Protein AF-A0A937IAX3-F1 (afdb_monomer_lite)

Structure (mmCIF, N/CA/C/O backbone):
data_AF-A0A937IAX3-F1
#
_entry.id   AF-A0A937IAX3-F1
#
loop_
_atom_site.group_PDB
_atom_site.id
_atom_site.type_symbol
_atom_site.label_atom_id
_atom_site.label_alt_id
_atom_site.label_comp_id
_atom_site.label_asym_id
_atom_site.label_entity_id
_atom_site.label_seq_id
_atom_site.pdbx_PDB_ins_code
_atom_site.Cartn_x
_atom_site.Cartn_y
_atom_site.Cartn_z
_atom_site.occupancy
_atom_site.B_iso_or_equiv
_atom_site.auth_seq_id
_atom_site.auth_comp_id
_atom_site.auth_asym_id
_atom_site.auth_atom_id
_atom_site.pdbx_PDB_model_num
ATOM 1 N N . MET A 1 1 ? 29.987 9.962 -31.836 1.00 43.16 1 MET A N 1
ATOM 2 C CA . MET A 1 1 ? 30.108 9.197 -30.572 1.00 43.16 1 MET A CA 1
ATOM 3 C C . MET A 1 1 ? 29.173 9.798 -29.528 1.00 43.16 1 MET A C 1
ATOM 5 O O . MET A 1 1 ? 29.529 10.819 -28.974 1.00 43.16 1 MET A O 1
ATOM 9 N N . ASN A 1 2 ? 27.974 9.246 -29.301 1.00 55.16 2 ASN A N 1
ATOM 10 C CA . ASN A 1 2 ? 27.044 9.709 -28.250 1.00 55.16 2 ASN A CA 1
ATOM 11 C C . ASN A 1 2 ? 26.055 8.574 -27.914 1.00 55.16 2 ASN A C 1
ATOM 13 O O . ASN A 1 2 ? 24.933 8.596 -28.410 1.00 55.16 2 ASN A O 1
ATOM 17 N N . SER A 1 3 ? 26.456 7.535 -27.163 1.00 60.59 3 SER A N 1
ATOM 18 C CA . SER A 1 3 ? 25.615 6.313 -27.118 1.00 60.59 3 SER A CA 1
ATOM 19 C C . SER A 1 3 ? 25.421 5.537 -25.803 1.00 60.59 3 SER A C 1
ATOM 21 O O . SER A 1 3 ? 24.508 4.725 -25.807 1.00 60.59 3 SER A O 1
ATOM 23 N N . PRO A 1 4 ? 26.104 5.772 -24.662 1.00 57.94 4 PRO A N 1
ATOM 24 C CA . PRO A 1 4 ? 25.699 5.080 -23.419 1.00 57.94 4 PRO A CA 1
ATOM 25 C C . PRO A 1 4 ? 25.069 5.989 -22.347 1.00 57.94 4 PRO A C 1
ATOM 27 O O . PRO A 1 4 ? 24.068 5.628 -21.730 1.00 57.94 4 PRO A O 1
ATOM 30 N N . LYS A 1 5 ? 25.599 7.205 -22.146 1.00 56.88 5 LYS A N 1
ATOM 31 C CA . LYS A 1 5 ? 25.261 8.032 -20.970 1.00 56.88 5 LYS A CA 1
ATOM 32 C C . LYS A 1 5 ? 23.850 8.634 -21.022 1.00 56.88 5 LYS A C 1
ATOM 34 O O . LYS A 1 5 ? 23.175 8.695 -20.004 1.00 56.88 5 LYS A O 1
ATOM 39 N N . LYS A 1 6 ? 23.383 9.024 -22.216 1.00 58.62 6 LYS A N 1
ATOM 40 C CA . LYS A 1 6 ? 22.048 9.619 -22.419 1.00 58.62 6 LYS A CA 1
ATOM 41 C C . LYS A 1 6 ? 20.917 8.600 -22.213 1.00 58.62 6 LYS A C 1
ATOM 43 O O . LYS A 1 6 ? 19.874 8.961 -21.684 1.00 58.62 6 LYS A O 1
ATOM 48 N N . SER A 1 7 ? 21.130 7.335 -22.589 1.00 60.03 7 SER A N 1
ATOM 49 C CA . SER A 1 7 ? 20.136 6.269 -22.393 1.00 60.03 7 SER A CA 1
ATOM 50 C C . SER A 1 7 ? 19.990 5.898 -20.916 1.00 60.03 7 SER A C 1
ATOM 52 O O . SER A 1 7 ? 18.870 5.745 -20.440 1.00 60.03 7 SER A O 1
ATOM 54 N N . GLN A 1 8 ? 21.101 5.825 -20.174 1.00 62.34 8 GLN A N 1
ATOM 55 C CA . GLN A 1 8 ? 21.088 5.537 -18.733 1.00 62.34 8 GLN A CA 1
ATOM 56 C C . GLN A 1 8 ? 20.349 6.627 -17.943 1.00 62.34 8 GLN A C 1
ATOM 58 O O . GLN A 1 8 ? 19.430 6.315 -17.196 1.00 62.34 8 GLN A O 1
ATOM 63 N N . THR A 1 9 ? 20.618 7.908 -18.221 1.00 69.19 9 THR A N 1
ATOM 64 C CA . THR A 1 9 ? 19.939 9.021 -17.531 1.00 69.19 9 THR A CA 1
ATOM 65 C C . THR A 1 9 ? 18.424 9.065 -17.759 1.00 69.19 9 THR A C 1
ATOM 67 O O . THR A 1 9 ? 17.680 9.511 -16.883 1.00 69.19 9 THR A O 1
ATOM 70 N N . LEU A 1 10 ? 17.941 8.613 -18.924 1.00 67.88 10 LEU A N 1
ATOM 71 C CA . LEU A 1 10 ? 16.500 8.528 -19.184 1.00 67.88 10 LEU A CA 1
ATOM 72 C C . LEU A 1 10 ? 15.868 7.370 -18.408 1.00 67.88 10 LEU A C 1
ATOM 74 O O . LEU A 1 10 ? 14.829 7.569 -17.784 1.00 67.88 10 LEU A O 1
ATOM 78 N N . LEU A 1 11 ? 16.519 6.203 -18.369 1.00 67.06 11 LEU A N 1
ATOM 79 C CA . LEU A 1 11 ? 16.060 5.061 -17.571 1.00 67.06 11 LEU A CA 1
ATOM 80 C C . LEU A 1 11 ? 15.984 5.410 -16.081 1.00 67.06 11 LEU A C 1
ATOM 82 O O . LEU A 1 11 ? 14.961 5.143 -15.455 1.00 67.06 11 LEU A O 1
ATOM 86 N N . ASP A 1 12 ? 16.996 6.087 -15.537 1.00 74.25 12 ASP A N 1
ATOM 87 C CA . ASP A 1 12 ? 17.006 6.523 -14.134 1.00 74.25 12 ASP A CA 1
ATOM 88 C C . ASP A 1 12 ? 15.842 7.475 -13.824 1.00 74.25 12 ASP A C 1
ATOM 90 O O . ASP A 1 12 ? 15.183 7.374 -12.785 1.00 74.25 12 ASP A O 1
ATOM 94 N N . THR A 1 13 ? 15.539 8.379 -14.758 1.00 74.75 13 THR A N 1
ATOM 95 C CA . THR A 1 13 ? 14.421 9.321 -14.628 1.00 74.75 13 THR A CA 1
ATOM 96 C C . THR A 1 13 ? 13.075 8.591 -14.667 1.00 74.75 13 THR A C 1
ATOM 98 O O . THR A 1 13 ? 12.194 8.889 -13.858 1.00 74.75 13 THR A O 1
ATOM 101 N N . HIS A 1 14 ? 12.919 7.598 -15.546 1.00 66.62 14 HIS A N 1
ATOM 102 C CA . HIS A 1 14 ? 11.702 6.790 -15.651 1.00 66.62 14 HIS A CA 1
ATOM 103 C C . HIS A 1 14 ? 11.488 5.883 -14.435 1.00 66.62 14 HIS A C 1
ATOM 105 O O . HIS A 1 14 ? 10.381 5.827 -13.901 1.00 66.62 14 HIS A O 1
ATOM 111 N N . LEU A 1 15 ? 12.540 5.227 -13.942 1.00 75.44 15 LEU A N 1
ATOM 112 C CA . LEU A 1 15 ? 12.486 4.430 -12.714 1.00 75.44 15 LEU A CA 1
ATOM 113 C C . LEU A 1 15 ? 12.128 5.297 -11.508 1.00 75.44 15 LEU A C 1
ATOM 115 O O . LEU A 1 15 ? 11.317 4.895 -10.675 1.00 75.44 15 LEU A O 1
ATOM 119 N N . ARG A 1 16 ? 12.659 6.523 -11.442 1.00 77.75 16 ARG A N 1
ATOM 120 C CA . ARG A 1 16 ? 12.298 7.485 -10.399 1.00 77.75 16 ARG A CA 1
ATOM 121 C C . ARG A 1 16 ? 10.834 7.914 -10.496 1.00 77.75 16 ARG A C 1
ATOM 123 O O . ARG A 1 16 ? 10.170 7.988 -9.469 1.00 77.75 16 ARG A O 1
ATOM 130 N N . GLN A 1 17 ? 10.307 8.145 -11.698 1.00 77.00 17 GLN A N 1
ATOM 131 C CA . GLN A 1 17 ? 8.878 8.417 -11.901 1.00 77.00 17 GLN A CA 1
ATOM 132 C C . GLN A 1 17 ? 8.001 7.233 -11.471 1.00 77.00 17 GLN A C 1
ATOM 134 O O . GLN A 1 17 ? 6.978 7.449 -10.821 1.00 77.00 17 GLN A O 1
ATOM 139 N N . ILE A 1 18 ? 8.415 5.992 -11.767 1.00 73.81 18 ILE A N 1
ATOM 140 C CA . ILE A 1 18 ? 7.734 4.782 -11.284 1.00 73.81 18 ILE A CA 1
ATOM 141 C C . ILE A 1 18 ? 7.751 4.737 -9.752 1.00 73.81 18 ILE A C 1
ATOM 143 O O . ILE A 1 18 ? 6.705 4.591 -9.126 1.00 73.81 18 ILE A O 1
ATOM 147 N N . GLY A 1 19 ? 8.919 4.929 -9.138 1.00 79.06 19 GLY A N 1
ATOM 148 C CA . GLY A 1 19 ? 9.061 4.935 -7.684 1.00 79.06 19 GLY A CA 1
ATOM 149 C C . GLY A 1 19 ? 8.178 5.985 -7.011 1.00 79.06 19 GLY A C 1
ATOM 150 O O . GLY A 1 19 ? 7.517 5.687 -6.020 1.00 79.06 19 GLY A O 1
ATOM 151 N N . VAL A 1 20 ? 8.096 7.191 -7.582 1.00 83.06 20 VAL A N 1
ATOM 152 C CA . VAL A 1 20 ? 7.237 8.268 -7.067 1.00 83.06 20 VAL A CA 1
ATOM 153 C C . VAL A 1 20 ? 5.752 7.928 -7.221 1.00 83.06 20 VAL A C 1
ATOM 155 O O . VAL A 1 20 ? 4.996 8.103 -6.270 1.00 83.06 20 VAL A O 1
ATOM 158 N N . GLY A 1 21 ? 5.322 7.405 -8.374 1.00 81.94 21 GLY A N 1
ATOM 159 C CA . GLY A 1 21 ? 3.927 6.998 -8.582 1.00 81.94 21 GLY A CA 1
ATOM 160 C C . GLY A 1 21 ? 3.496 5.876 -7.634 1.00 81.94 21 GLY A C 1
ATOM 161 O O . GLY A 1 21 ? 2.423 5.941 -7.034 1.00 81.94 21 GLY A O 1
ATOM 162 N N . LEU A 1 22 ? 4.367 4.885 -7.429 1.00 81.12 22 LEU A N 1
ATOM 163 C CA . LEU A 1 22 ? 4.124 3.789 -6.493 1.00 81.12 22 LEU A CA 1
ATOM 164 C C . LEU A 1 22 ? 4.079 4.282 -5.042 1.00 81.12 22 LEU A C 1
ATOM 166 O O . LEU A 1 22 ? 3.223 3.848 -4.274 1.00 81.12 22 LEU A O 1
ATOM 170 N N . ALA A 1 23 ? 4.964 5.215 -4.678 1.00 82.88 23 ALA A N 1
ATOM 171 C CA . ALA A 1 23 ? 4.982 5.829 -3.356 1.00 82.88 23 ALA A CA 1
ATOM 172 C C . ALA A 1 23 ? 3.705 6.634 -3.083 1.00 82.88 23 ALA A C 1
ATOM 174 O O . ALA A 1 23 ? 3.143 6.522 -1.998 1.00 82.88 23 ALA A O 1
ATOM 175 N N . LEU A 1 24 ? 3.204 7.390 -4.067 1.00 88.75 24 LEU A N 1
ATOM 176 C CA . LEU A 1 24 ? 1.940 8.123 -3.946 1.00 88.75 24 LEU A CA 1
ATOM 177 C C . LEU A 1 24 ? 0.742 7.179 -3.806 1.00 88.75 24 LEU A C 1
ATOM 179 O O . LEU A 1 24 ? -0.123 7.418 -2.966 1.00 88.75 24 LEU A O 1
ATOM 183 N N . LEU A 1 25 ? 0.704 6.085 -4.572 1.00 83.88 25 LEU A N 1
ATOM 184 C CA . LEU A 1 25 ? -0.330 5.057 -4.417 1.00 83.88 25 LEU A CA 1
ATOM 185 C C . LEU A 1 25 ? -0.274 4.410 -3.030 1.00 83.88 25 LEU A C 1
ATOM 187 O O . LEU A 1 25 ? -1.299 4.319 -2.357 1.00 83.88 25 LEU A O 1
ATOM 191 N N . GLY A 1 26 ? 0.917 4.009 -2.579 1.00 86.88 26 GLY A N 1
ATOM 192 C CA . GLY A 1 26 ? 1.117 3.455 -1.241 1.00 86.88 26 GLY A CA 1
ATOM 193 C C . GLY A 1 26 ? 0.710 4.436 -0.142 1.00 86.88 26 GLY A C 1
ATOM 194 O O . GLY A 1 26 ? 0.057 4.042 0.820 1.00 86.88 26 GLY A O 1
ATOM 195 N N . MET A 1 27 ? 1.017 5.722 -0.318 1.00 90.00 27 MET A N 1
ATOM 196 C CA . MET A 1 27 ? 0.626 6.788 0.601 1.00 90.00 27 MET A CA 1
ATOM 197 C C . MET A 1 27 ? -0.893 6.967 0.650 1.00 90.00 27 MET A C 1
ATOM 199 O O . MET A 1 27 ? -1.444 7.034 1.741 1.00 90.00 27 MET A O 1
ATOM 203 N N . LEU A 1 28 ? -1.582 7.019 -0.494 1.00 91.19 28 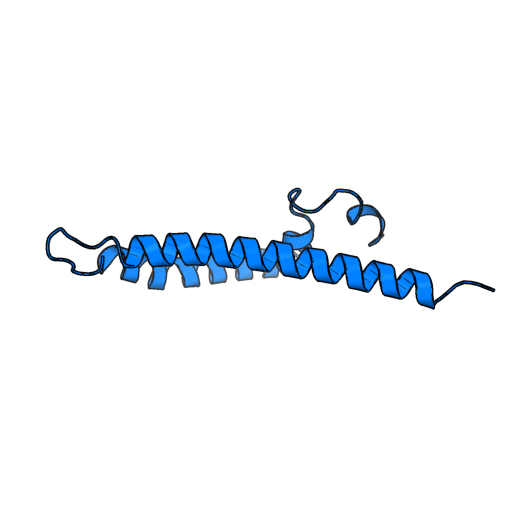LEU A N 1
ATOM 204 C CA . LEU A 1 28 ? -3.041 7.165 -0.539 1.00 91.19 28 LEU A CA 1
ATOM 205 C C . LEU A 1 28 ? -3.748 5.973 0.105 1.00 91.19 28 LEU A C 1
ATOM 207 O O . LEU A 1 28 ? -4.645 6.157 0.926 1.00 91.19 28 LEU A O 1
ATOM 211 N N . VAL A 1 29 ? -3.321 4.753 -0.227 1.00 87.88 29 VAL A N 1
ATOM 212 C CA . VAL A 1 29 ? -3.877 3.533 0.370 1.00 87.88 29 VAL A CA 1
ATOM 213 C C . VAL A 1 29 ? -3.602 3.502 1.872 1.00 87.88 29 VAL A C 1
ATOM 215 O O . VAL A 1 29 ? -4.524 3.289 2.655 1.00 87.88 29 VAL A O 1
ATOM 218 N N . 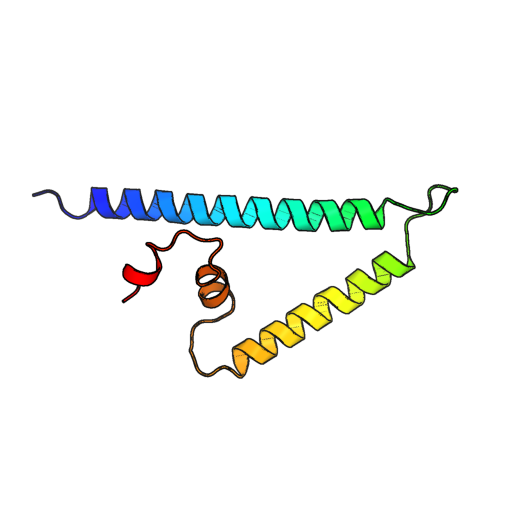GLY A 1 30 ? -2.364 3.776 2.290 1.00 87.88 30 GLY A N 1
ATOM 219 C CA . GLY A 1 30 ? -1.985 3.838 3.700 1.00 87.88 30 GLY A CA 1
ATOM 220 C C . GLY A 1 30 ? -2.742 4.921 4.469 1.00 87.88 30 GLY A C 1
ATOM 221 O O . GLY A 1 30 ? -3.153 4.685 5.602 1.00 87.88 30 GLY A O 1
ATOM 222 N N . PHE A 1 31 ? -2.993 6.072 3.844 1.00 91.19 31 PHE A N 1
ATOM 223 C CA . PHE A 1 31 ? -3.779 7.157 4.421 1.00 91.19 31 PHE A CA 1
ATOM 224 C C . PHE A 1 31 ? -5.245 6.761 4.606 1.00 91.19 31 PHE A C 1
ATOM 226 O O . PHE A 1 31 ? -5.786 6.968 5.684 1.00 91.19 31 PHE A O 1
ATOM 233 N N . LEU A 1 32 ? -5.882 6.150 3.603 1.00 87.94 32 LEU A N 1
ATOM 234 C CA . LEU A 1 32 ? -7.267 5.674 3.709 1.00 87.94 32 LEU A CA 1
ATOM 235 C C . LEU A 1 32 ? -7.414 4.592 4.782 1.00 87.94 32 LEU A C 1
ATOM 237 O O . LEU A 1 32 ? -8.350 4.632 5.579 1.00 87.94 32 LEU A O 1
ATOM 241 N N . VAL A 1 33 ? -6.465 3.653 4.825 1.00 86.25 33 VAL A N 1
ATOM 242 C CA . VAL A 1 33 ? -6.402 2.625 5.866 1.00 86.25 33 VAL A CA 1
ATOM 243 C C . VAL A 1 33 ? -6.246 3.280 7.234 1.00 86.25 33 VAL A C 1
ATOM 245 O O . VAL A 1 33 ? -7.079 3.050 8.102 1.00 86.25 33 VAL A O 1
ATOM 248 N N . GLY A 1 34 ? -5.242 4.139 7.419 1.00 85.75 34 GLY A N 1
ATOM 249 C CA . GLY A 1 34 ? -4.991 4.831 8.685 1.00 85.75 34 GLY A CA 1
ATOM 250 C C . GLY A 1 34 ? -6.153 5.720 9.129 1.00 85.75 34 GLY A C 1
ATOM 251 O O . GLY A 1 34 ? -6.495 5.760 10.305 1.00 85.75 34 GLY A O 1
ATOM 252 N N . PHE A 1 35 ? -6.817 6.395 8.194 1.00 85.81 35 PHE A N 1
ATOM 253 C CA . PHE A 1 35 ? -8.009 7.176 8.493 1.00 85.81 35 PHE A CA 1
ATOM 254 C C . PHE A 1 35 ? -9.150 6.276 8.974 1.00 85.81 35 PHE A C 1
ATOM 256 O O . PHE A 1 35 ? -9.751 6.566 10.001 1.00 85.81 35 PHE A O 1
ATOM 263 N N . GLY A 1 36 ? -9.412 5.156 8.294 1.00 83.62 36 GLY A N 1
ATOM 264 C CA . GLY A 1 36 ? -10.456 4.210 8.695 1.00 83.62 36 GLY A CA 1
ATOM 265 C C . GLY A 1 36 ? -10.172 3.493 10.021 1.00 83.62 36 GLY A C 1
ATOM 266 O O . GLY A 1 36 ? -11.099 3.171 10.764 1.00 83.62 36 GLY A O 1
ATOM 267 N N . THR A 1 37 ? -8.899 3.260 10.364 1.00 82.12 37 THR A N 1
ATOM 268 C CA . THR A 1 37 ? -8.540 2.678 11.667 1.00 82.12 37 THR A CA 1
ATOM 269 C C . THR A 1 37 ? -8.765 3.675 12.803 1.00 82.12 37 THR A C 1
ATOM 271 O O . THR A 1 37 ? -9.221 3.289 13.884 1.00 82.12 37 THR A O 1
ATOM 274 N N . LEU A 1 38 ? -8.489 4.955 12.543 1.00 82.62 38 LEU A N 1
ATOM 275 C CA . LEU A 1 38 ? -8.629 6.059 13.490 1.00 82.62 38 LEU A CA 1
ATOM 276 C C . LEU A 1 38 ? -10.042 6.661 13.534 1.00 82.62 38 LEU A C 1
ATOM 278 O O . LEU A 1 38 ? -10.352 7.350 14.504 1.00 82.62 38 LEU A O 1
ATOM 282 N N . SER A 1 39 ? -10.913 6.389 12.552 1.00 80.81 39 SER A N 1
ATOM 283 C CA . SER A 1 39 ? -12.306 6.871 12.484 1.00 80.81 39 SER A CA 1
ATOM 284 C C . SER A 1 39 ? -13.232 6.116 13.447 1.00 80.81 39 SER A C 1
ATOM 286 O O . SER A 1 39 ? -14.279 5.592 13.068 1.00 80.81 39 SER A O 1
ATOM 288 N N . GLY A 1 40 ? -12.781 5.990 14.686 1.00 74.19 40 GLY A N 1
ATOM 289 C CA . GLY A 1 40 ? -13.403 5.235 15.750 1.00 74.19 40 GLY A CA 1
ATOM 290 C C . GLY A 1 40 ? -14.837 5.631 16.103 1.00 74.19 40 GLY A C 1
ATOM 291 O O . GLY A 1 40 ? -15.414 6.570 15.563 1.00 74.19 40 GLY A O 1
ATOM 292 N N . ASP A 1 41 ? -15.405 4.905 17.061 1.00 74.88 41 ASP A N 1
ATOM 293 C CA . ASP A 1 41 ? -16.718 5.201 17.647 1.00 74.88 41 ASP A CA 1
ATOM 294 C C . ASP A 1 41 ? -16.735 6.591 18.325 1.00 74.88 41 ASP A C 1
ATOM 296 O O . ASP A 1 41 ? -15.682 7.161 18.614 1.00 74.88 41 ASP A O 1
ATOM 300 N N . GLN A 1 42 ? -17.917 7.127 18.649 1.00 74.62 42 GLN A N 1
ATOM 301 C CA . GLN A 1 42 ? -18.118 8.449 19.271 1.00 74.62 42 GLN A CA 1
ATOM 302 C C . GLN A 1 42 ? -17.336 8.651 20.581 1.00 74.62 42 GLN A C 1
ATOM 304 O O . GLN A 1 42 ? -17.151 9.775 21.038 1.00 74.62 42 GLN A O 1
ATOM 309 N N . GLN A 1 43 ? -16.851 7.563 21.178 1.00 78.25 43 GLN A N 1
ATOM 310 C CA . GLN A 1 43 ? -16.011 7.548 22.375 1.00 78.25 43 GLN A CA 1
ATOM 311 C C . GLN A 1 43 ? -14.499 7.596 22.059 1.00 78.25 43 GLN A C 1
ATOM 313 O O . GLN A 1 43 ? -13.683 7.379 22.950 1.00 78.25 43 GLN A O 1
ATOM 318 N N . GLY A 1 44 ? -14.106 7.838 20.802 1.00 70.44 44 GLY A N 1
ATOM 319 C CA . GLY A 1 44 ? -12.708 7.919 20.357 1.00 70.44 44 GLY A CA 1
ATOM 320 C C . GLY A 1 44 ? -11.983 6.570 20.282 1.00 70.44 44 GLY A C 1
ATOM 321 O O . GLY A 1 44 ? -10.761 6.526 20.157 1.00 70.44 44 GLY A O 1
ATOM 322 N N . ARG A 1 45 ? -12.714 5.452 20.375 1.00 80.69 45 ARG A N 1
ATOM 323 C CA . ARG A 1 45 ? -12.145 4.098 20.297 1.00 80.69 45 ARG A CA 1
ATOM 324 C C . ARG A 1 45 ? -11.946 3.681 18.851 1.00 80.69 45 ARG A C 1
ATOM 326 O O . ARG A 1 45 ? -12.910 3.703 18.096 1.00 80.69 45 ARG A O 1
ATOM 333 N N . VAL A 1 46 ? -10.747 3.217 18.506 1.00 80.06 46 VAL A N 1
ATOM 334 C CA . VAL A 1 46 ? -10.421 2.684 17.172 1.00 80.06 46 VAL A CA 1
ATOM 335 C C . VAL A 1 46 ? -11.412 1.616 16.710 1.00 80.06 46 VAL A C 1
ATOM 337 O O . VAL A 1 46 ? -11.953 0.847 17.511 1.00 80.06 46 VAL A O 1
ATOM 340 N N . ASN A 1 47 ? -11.631 1.540 15.400 1.00 83.56 47 ASN A N 1
ATOM 341 C CA . ASN A 1 47 ? -12.540 0.559 14.823 1.00 83.56 47 ASN A CA 1
ATOM 342 C C . ASN A 1 47 ? -11.872 -0.829 14.794 1.00 83.56 47 ASN A C 1
ATOM 344 O O . ASN A 1 47 ? -11.227 -1.210 13.818 1.00 83.56 47 ASN A O 1
ATOM 348 N N . LEU A 1 48 ? -12.012 -1.581 15.892 1.00 84.06 48 LEU A N 1
ATOM 349 C CA . LEU A 1 48 ? -11.436 -2.922 16.058 1.00 84.06 48 LEU A CA 1
ATOM 350 C C . LEU A 1 48 ? -11.877 -3.883 14.952 1.00 84.06 48 LEU A C 1
ATOM 352 O O . LEU A 1 48 ? -11.052 -4.622 14.429 1.00 84.06 48 LEU A O 1
ATOM 356 N N . LEU A 1 49 ? -13.153 -3.853 14.558 1.00 84.38 49 LEU A N 1
ATOM 357 C CA . LEU A 1 49 ? -13.673 -4.728 13.507 1.00 84.38 49 LEU A CA 1
ATOM 358 C C . LEU A 1 49 ? -13.035 -4.406 12.150 1.00 84.38 49 LEU A C 1
ATOM 360 O O . LEU A 1 49 ? -12.643 -5.320 11.429 1.00 84.38 49 LEU A O 1
ATOM 364 N N . PHE A 1 50 ? -12.852 -3.122 11.836 1.00 84.00 50 PHE A N 1
ATOM 365 C CA . PHE A 1 50 ? -12.109 -2.690 10.653 1.00 84.00 50 PHE A CA 1
ATOM 366 C C . PHE A 1 50 ? -10.630 -3.093 10.717 1.00 84.00 50 PHE A C 1
ATOM 368 O O . PHE A 1 50 ? -10.083 -3.565 9.722 1.00 84.00 50 PHE A O 1
ATOM 375 N N . LEU A 1 51 ? -9.999 -2.982 11.890 1.00 86.38 51 LEU A N 1
ATOM 376 C CA . LEU A 1 51 ? -8.624 -3.433 12.115 1.00 86.38 51 LEU A CA 1
ATOM 377 C C . LEU A 1 51 ? -8.471 -4.935 11.870 1.00 86.38 51 LEU A C 1
ATOM 379 O O . LEU A 1 51 ? -7.558 -5.344 11.160 1.00 86.38 51 LEU A O 1
ATOM 383 N N . LEU A 1 52 ? -9.368 -5.749 12.434 1.00 86.25 52 LEU A N 1
ATOM 384 C CA . LEU A 1 52 ? -9.380 -7.200 12.248 1.00 86.25 52 LEU A CA 1
ATOM 385 C C . LEU A 1 52 ? -9.647 -7.575 10.791 1.00 86.25 52 LEU A C 1
ATOM 387 O O . LEU A 1 52 ? -8.984 -8.465 10.261 1.00 86.25 52 LEU A O 1
ATOM 391 N N . LEU A 1 53 ? -10.577 -6.881 10.132 1.00 85.88 53 LEU A N 1
ATOM 392 C CA . LEU A 1 53 ? -10.835 -7.061 8.709 1.00 85.88 53 LEU A CA 1
ATOM 393 C C . LEU A 1 53 ? -9.590 -6.757 7.894 1.00 85.88 53 LEU A C 1
ATOM 395 O O . LEU A 1 53 ? -9.195 -7.599 7.110 1.00 85.88 53 LEU A O 1
ATOM 399 N N . ILE A 1 54 ? -8.924 -5.622 8.091 1.00 87.19 54 ILE A N 1
ATOM 400 C CA . ILE A 1 54 ? -7.690 -5.316 7.360 1.00 87.19 54 ILE A CA 1
ATOM 401 C C . ILE A 1 54 ? -6.594 -6.328 7.682 1.00 87.19 54 ILE A C 1
ATOM 403 O O . ILE A 1 54 ? -5.948 -6.831 6.767 1.00 87.19 54 ILE A O 1
ATOM 407 N N . LEU A 1 55 ? -6.405 -6.675 8.953 1.00 87.50 55 LEU A N 1
ATOM 408 C CA . LEU A 1 55 ? -5.361 -7.602 9.374 1.00 87.50 55 LEU A CA 1
ATOM 409 C C . LEU A 1 55 ? -5.561 -9.010 8.802 1.00 87.50 55 LEU A C 1
ATOM 411 O O . LEU A 1 55 ? -4.573 -9.671 8.522 1.00 87.50 55 LEU A O 1
ATOM 415 N N . ALA A 1 56 ? -6.799 -9.472 8.615 1.00 88.75 56 ALA A N 1
ATOM 416 C CA . ALA A 1 56 ? -7.089 -10.783 8.031 1.00 88.75 56 ALA A CA 1
ATOM 417 C C . ALA A 1 56 ? -7.232 -10.728 6.501 1.00 88.75 56 ALA A C 1
ATOM 419 O O . ALA A 1 56 ? -6.686 -11.560 5.780 1.00 88.75 56 ALA A O 1
ATOM 420 N N . PHE A 1 57 ? -7.947 -9.733 5.985 1.00 88.50 57 PHE A N 1
ATOM 421 C CA . PHE A 1 57 ? -8.266 -9.594 4.569 1.00 88.50 57 PHE A CA 1
ATOM 422 C C . PHE A 1 57 ? -7.046 -9.197 3.748 1.00 88.50 57 PHE A C 1
ATOM 424 O O . PHE A 1 57 ? -6.824 -9.771 2.688 1.00 88.50 57 PHE A O 1
ATOM 431 N N . LEU A 1 58 ? -6.222 -8.260 4.228 1.00 87.38 58 LEU A N 1
ATOM 432 C CA . LEU A 1 58 ? -5.039 -7.809 3.500 1.00 87.38 58 LEU A CA 1
ATOM 433 C C . LEU A 1 58 ? -4.050 -8.962 3.221 1.00 87.38 58 LEU A C 1
ATOM 435 O O . LEU A 1 58 ? -3.706 -9.137 2.052 1.00 87.38 58 LEU A O 1
ATOM 439 N N . PRO A 1 59 ? -3.629 -9.798 4.197 1.00 87.69 59 PRO A N 1
ATOM 440 C CA . PRO A 1 59 ? -2.742 -10.927 3.914 1.00 87.69 59 PRO A CA 1
ATOM 441 C C . PRO A 1 59 ? -3.409 -12.038 3.100 1.00 87.69 59 PRO A C 1
ATOM 443 O O . PRO A 1 59 ? -2.749 -12.654 2.270 1.00 87.69 59 PRO A O 1
ATOM 446 N N . VAL A 1 60 ? -4.708 -12.298 3.282 1.00 92.88 60 VAL A N 1
ATOM 447 C CA . VAL A 1 60 ? -5.416 -13.282 2.446 1.00 92.88 60 VAL A CA 1
ATOM 448 C C . VAL A 1 60 ? -5.461 -12.809 0.995 1.00 92.88 60 VAL A C 1
ATOM 450 O O . VAL A 1 60 ? -5.157 -13.580 0.089 1.00 92.88 60 VAL A O 1
ATOM 453 N N . MET A 1 61 ? -5.765 -11.533 0.758 1.00 89.19 61 MET A N 1
ATOM 454 C CA . MET A 1 61 ? -5.779 -10.957 -0.583 1.00 89.19 61 MET A CA 1
ATOM 455 C C . MET A 1 61 ? -4.398 -10.974 -1.229 1.00 89.19 61 MET A C 1
ATOM 457 O O . MET A 1 61 ? -4.297 -11.339 -2.397 1.00 89.19 61 MET A O 1
ATOM 461 N N . THR A 1 62 ? -3.332 -10.627 -0.499 1.00 86.19 62 THR A N 1
ATOM 462 C CA . THR A 1 62 ? -1.967 -10.696 -1.044 1.00 86.19 62 THR A CA 1
ATOM 463 C C . THR A 1 62 ? -1.548 -12.132 -1.338 1.00 86.19 62 THR A C 1
ATOM 465 O O . THR A 1 62 ? -0.912 -12.373 -2.364 1.00 86.19 62 THR A O 1
ATOM 468 N N . LEU A 1 63 ? -1.950 -13.095 -0.505 1.00 90.62 63 LEU 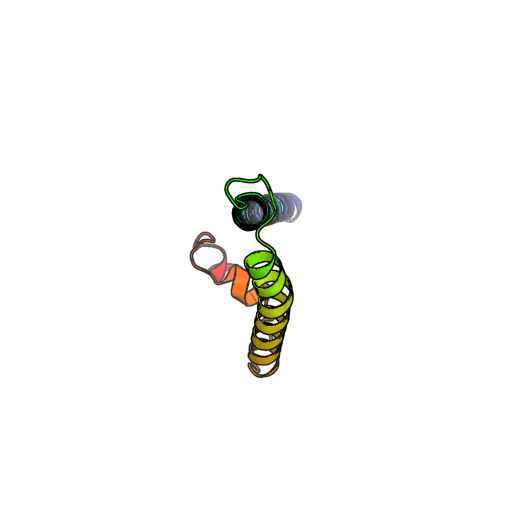A N 1
ATOM 469 C CA . LEU A 1 63 ? -1.705 -14.517 -0.729 1.00 90.62 63 LEU A CA 1
ATOM 470 C C . LEU A 1 63 ? -2.436 -15.025 -1.977 1.00 90.62 63 LEU A C 1
ATOM 472 O 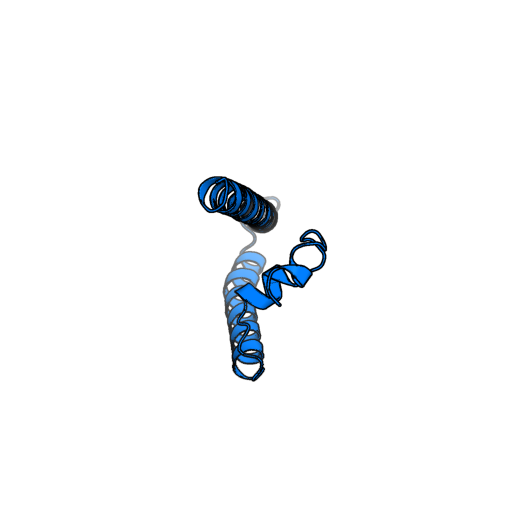O . LEU A 1 63 ? -1.820 -15.669 -2.823 1.00 90.62 63 LEU A O 1
ATOM 476 N N . VAL A 1 64 ? -3.725 -14.705 -2.123 1.00 90.62 64 VAL A N 1
ATOM 477 C CA . VAL A 1 64 ? -4.520 -15.063 -3.307 1.00 90.62 64 VAL A CA 1
ATOM 478 C C . VAL A 1 64 ? -3.914 -14.438 -4.558 1.00 90.62 64 VAL A C 1
ATOM 480 O O . VAL A 1 64 ? -3.731 -15.138 -5.552 1.00 90.62 64 VAL A O 1
ATOM 483 N N . LEU A 1 65 ? -3.534 -13.155 -4.511 1.00 85.00 65 LEU A N 1
ATOM 484 C CA . LEU A 1 65 ? -2.842 -12.498 -5.620 1.00 85.00 65 LEU A CA 1
ATOM 485 C C . LEU A 1 65 ? -1.557 -13.251 -5.974 1.00 85.00 65 LEU A C 1
ATOM 487 O O . LEU A 1 65 ? -1.359 -13.615 -7.130 1.00 85.00 65 LEU A O 1
ATOM 491 N N . SER A 1 66 ? -0.713 -13.525 -4.978 1.00 81.62 66 SER A N 1
ATOM 492 C CA . SER A 1 66 ? 0.544 -14.256 -5.148 1.00 81.62 66 SER A CA 1
ATOM 493 C C . SER A 1 66 ? 0.321 -15.623 -5.799 1.00 81.62 66 SER A C 1
ATOM 495 O O . SER A 1 66 ? 1.009 -15.975 -6.756 1.00 81.62 66 SER A O 1
ATOM 497 N N . LEU A 1 67 ? -0.705 -16.357 -5.362 1.00 87.81 67 LEU A N 1
ATOM 498 C CA . LEU A 1 67 ? -1.066 -17.653 -5.925 1.00 87.81 67 LEU A CA 1
ATOM 499 C C . LEU A 1 67 ? -1.546 -17.538 -7.379 1.00 87.81 67 LEU A C 1
ATOM 501 O O . LEU A 1 67 ? -1.110 -18.309 -8.230 1.00 87.81 67 LEU A O 1
ATOM 505 N N . VAL A 1 68 ? -2.389 -16.552 -7.697 1.00 85.44 68 VAL A N 1
ATOM 506 C CA . VAL A 1 68 ? -2.836 -16.283 -9.076 1.00 85.44 68 VAL A CA 1
ATOM 507 C C . VAL A 1 68 ? -1.647 -15.976 -9.988 1.00 85.44 68 VAL A C 1
ATOM 509 O O . VAL A 1 68 ? -1.600 -16.460 -11.121 1.00 85.44 68 VAL A O 1
ATOM 512 N N . PHE A 1 69 ? -0.665 -15.212 -9.504 1.00 76.62 69 PHE A N 1
ATOM 513 C CA . PHE A 1 69 ? 0.556 -14.924 -10.258 1.00 76.62 69 PHE A CA 1
ATOM 514 C C . PHE A 1 69 ? 1.451 -16.145 -10.427 1.00 76.62 69 PHE A C 1
ATOM 516 O O . PHE A 1 69 ? 1.987 -16.340 -11.513 1.00 76.62 69 PHE A O 1
ATOM 523 N N . LEU A 1 70 ? 1.577 -16.981 -9.398 1.00 81.19 70 LEU A N 1
ATOM 524 C CA . LEU A 1 70 ? 2.339 -18.224 -9.472 1.00 81.19 70 LEU A CA 1
ATOM 525 C C . LEU A 1 70 ? 1.739 -19.197 -10.500 1.00 81.19 70 LEU A C 1
ATOM 527 O O . LEU A 1 70 ? 2.468 -19.834 -11.256 1.00 81.19 70 LEU A O 1
ATOM 531 N N . LEU A 1 71 ? 0.407 -19.293 -10.550 1.00 81.19 71 LEU A N 1
ATOM 532 C CA . LEU A 1 71 ? -0.316 -20.165 -11.480 1.00 81.19 71 LEU A CA 1
ATOM 533 C C . LEU A 1 71 ? -0.334 -19.615 -12.917 1.00 81.19 71 LEU A C 1
ATOM 535 O O . LEU A 1 71 ? -0.439 -20.381 -13.879 1.00 81.19 71 LEU A O 1
ATOM 539 N N . ARG A 1 72 ? -0.194 -18.296 -13.101 1.00 75.94 72 ARG A N 1
ATOM 540 C CA . ARG A 1 72 ? 0.015 -17.691 -14.422 1.00 75.94 72 ARG A CA 1
ATOM 541 C C . ARG A 1 72 ? 1.448 -17.960 -14.885 1.00 75.94 72 ARG A C 1
ATOM 543 O O . ARG A 1 72 ? 2.383 -17.250 -14.539 1.00 75.94 72 ARG A O 1
ATOM 550 N N . ARG A 1 73 ? 1.601 -18.935 -15.785 1.00 59.50 73 ARG A N 1
ATOM 551 C CA . ARG A 1 73 ? 2.862 -19.376 -16.427 1.00 59.50 73 ARG A CA 1
ATOM 552 C C . ARG A 1 73 ? 3.620 -18.297 -17.236 1.00 59.50 73 ARG A C 1
ATOM 554 O O . ARG A 1 73 ? 4.574 -18.616 -17.932 1.00 59.50 73 ARG A O 1
ATOM 561 N N . ASN A 1 74 ? 3.213 -17.028 -17.169 1.00 60.94 74 ASN A N 1
ATOM 562 C CA . ASN A 1 74 ? 3.689 -15.953 -18.041 1.00 60.94 74 ASN A CA 1
ATOM 563 C C . ASN A 1 74 ? 4.974 -15.250 -17.560 1.00 60.94 74 ASN A C 1
ATOM 565 O O . ASN A 1 74 ? 5.375 -14.266 -18.174 1.00 60.94 74 ASN A O 1
ATOM 569 N N . GLY A 1 75 ? 5.613 -15.702 -16.472 1.00 57.97 75 GLY A N 1
ATOM 570 C CA . GLY A 1 75 ? 6.938 -15.238 -16.009 1.00 57.97 75 GLY A CA 1
ATOM 571 C C . GLY A 1 75 ? 7.033 -13.775 -15.537 1.00 57.97 75 GLY A C 1
ATOM 572 O O . GLY A 1 75 ? 7.964 -13.416 -14.822 1.00 57.97 75 GLY A O 1
ATOM 573 N N . ARG A 1 76 ? 6.060 -12.926 -15.879 1.00 59.56 76 ARG A N 1
ATOM 574 C CA . ARG A 1 76 ? 5.906 -11.556 -15.386 1.00 59.56 76 ARG A CA 1
ATOM 575 C C . ARG A 1 76 ? 5.181 -11.623 -14.043 1.00 59.56 76 ARG A C 1
ATOM 577 O O . ARG A 1 76 ? 3.960 -11.743 -14.000 1.00 59.56 76 ARG A O 1
ATOM 584 N N . GLY A 1 77 ? 5.941 -11.620 -12.948 1.00 63.84 77 GLY A N 1
ATOM 585 C CA . GLY A 1 77 ? 5.386 -11.570 -11.591 1.00 63.84 77 GLY A CA 1
ATOM 586 C C . GLY A 1 77 ? 4.600 -10.279 -11.314 1.00 63.84 77 GLY A C 1
ATOM 587 O O . GLY A 1 77 ? 4.467 -9.422 -12.186 1.00 63.84 77 GLY A O 1
ATOM 588 N N . LEU A 1 78 ? 4.132 -10.112 -10.070 1.00 61.38 78 LEU A N 1
ATOM 589 C CA . LEU A 1 78 ? 3.392 -8.934 -9.576 1.00 61.38 78 LEU A CA 1
ATOM 590 C C . LEU A 1 78 ? 3.927 -7.595 -10.107 1.00 61.38 78 LEU A C 1
ATOM 592 O O . LEU A 1 78 ? 3.150 -6.759 -10.549 1.00 61.38 78 LEU A O 1
ATOM 596 N N . ALA A 1 79 ? 5.251 -7.414 -10.113 1.00 62.28 79 ALA A N 1
ATOM 597 C CA . ALA A 1 79 ? 5.905 -6.202 -10.602 1.00 62.28 79 ALA A CA 1
ATOM 598 C C . ALA A 1 79 ? 5.702 -5.962 -12.110 1.00 62.28 79 ALA A C 1
ATOM 600 O O . ALA A 1 79 ? 5.455 -4.834 -12.518 1.00 62.28 79 ALA A O 1
ATOM 601 N N . GLY A 1 80 ? 5.754 -7.011 -12.937 1.00 63.03 80 GLY A N 1
ATOM 602 C CA . GLY A 1 80 ? 5.514 -6.901 -14.379 1.00 63.03 80 GLY A CA 1
ATOM 603 C C . GLY A 1 80 ? 4.059 -6.564 -14.699 1.00 63.03 80 GLY A C 1
ATOM 604 O O . GLY A 1 80 ? 3.794 -5.775 -15.596 1.00 63.03 80 GLY A O 1
ATOM 605 N N . TRP A 1 81 ? 3.12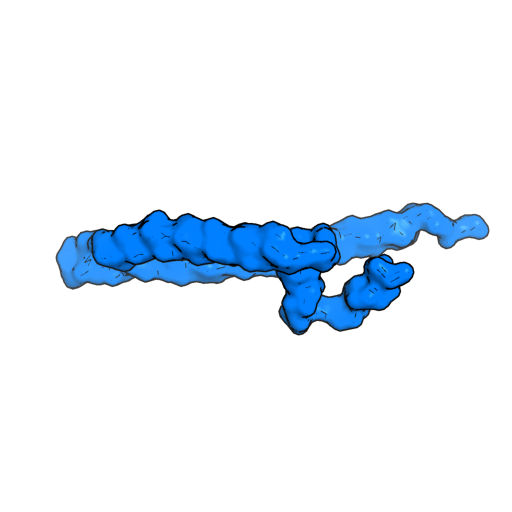2 -7.089 -13.907 1.00 65.94 81 TRP A N 1
ATOM 606 C CA . TRP A 1 81 ? 1.698 -6.789 -14.062 1.00 65.94 81 TRP A CA 1
ATOM 607 C C . TRP A 1 81 ? 1.322 -5.401 -13.521 1.00 65.94 81 TRP A C 1
ATOM 609 O O . TRP A 1 81 ? 0.504 -4.698 -14.107 1.00 65.94 81 TRP A O 1
ATOM 619 N N . LEU A 1 82 ? 1.966 -4.967 -12.434 1.00 63.00 82 LEU A N 1
ATOM 620 C CA . LEU A 1 82 ? 1.809 -3.625 -11.868 1.00 63.00 82 LEU A CA 1
ATOM 621 C C . LEU A 1 82 ? 2.327 -2.534 -12.818 1.00 63.00 82 LEU A C 1
ATOM 623 O O . LEU A 1 82 ? 1.780 -1.436 -12.844 1.00 63.00 82 LEU A O 1
ATOM 627 N N . LEU A 1 83 ? 3.333 -2.859 -13.636 1.00 61.41 83 LEU A N 1
ATOM 628 C CA . LEU A 1 83 ? 3.847 -2.004 -14.710 1.00 61.41 83 LEU A CA 1
ATOM 629 C C . LEU A 1 83 ? 2.987 -2.035 -15.989 1.00 61.41 83 LEU A C 1
ATOM 631 O O . LEU A 1 83 ? 3.057 -1.102 -16.784 1.00 61.41 83 LEU A O 1
ATOM 635 N N . GLU A 1 84 ? 2.171 -3.075 -16.189 1.00 61.19 84 GLU A N 1
ATOM 636 C CA . GLU A 1 84 ? 1.211 -3.186 -17.303 1.00 61.19 84 GLU A CA 1
ATOM 637 C C . GLU A 1 84 ? -0.117 -2.457 -17.033 1.00 61.19 84 GLU A C 1
ATOM 639 O O . GLU A 1 84 ? -0.924 -2.282 -17.950 1.00 61.19 84 GLU A O 1
ATOM 644 N N . LEU A 1 85 ? -0.363 -2.004 -15.797 1.00 57.62 85 LEU A N 1
ATOM 645 C CA . LEU A 1 85 ? -1.554 -1.227 -15.471 1.00 57.62 85 LEU A CA 1
ATOM 646 C C . LEU A 1 85 ? -1.533 0.129 -16.213 1.00 57.62 85 LEU A C 1
ATOM 648 O O . LEU A 1 85 ? -0.569 0.885 -16.083 1.00 57.62 85 LEU A O 1
ATOM 652 N N . PRO A 1 86 ? -2.616 0.501 -16.928 1.00 56.03 86 PRO A N 1
ATOM 653 C CA . PRO A 1 86 ? -2.704 1.694 -17.788 1.00 56.03 86 PRO A CA 1
ATOM 654 C C . PRO A 1 86 ? -2.652 3.045 -17.047 1.00 56.03 86 PRO A C 1
ATOM 656 O O . PRO A 1 86 ? -2.872 4.091 -17.655 1.00 56.03 86 PRO A O 1
ATOM 659 N N . LEU A 1 87 ? -2.361 3.026 -15.745 1.00 54.03 87 LEU A N 1
ATOM 660 C CA . LEU A 1 87 ? -1.963 4.192 -14.956 1.00 54.03 87 LEU A CA 1
ATOM 661 C C . LEU A 1 87 ? -0.509 4.610 -15.248 1.00 54.03 87 LEU A C 1
ATOM 663 O O . LEU A 1 87 ? -0.154 5.758 -14.986 1.00 54.03 87 LEU A O 1
ATOM 667 N N . TRP A 1 88 ? 0.315 3.716 -15.813 1.00 53.41 88 TRP A N 1
ATOM 668 C CA . TRP A 1 88 ? 1.657 4.039 -16.303 1.00 53.41 88 TRP A CA 1
ATOM 669 C C . TRP A 1 88 ? 1.645 4.380 -17.798 1.00 53.41 88 TRP A C 1
ATOM 671 O O . TRP A 1 88 ? 0.910 3.774 -18.583 1.00 53.41 88 TRP A O 1
ATOM 681 N N . PRO A 1 89 ? 2.422 5.392 -18.222 1.00 51.34 89 PRO A N 1
ATOM 682 C CA . PRO A 1 89 ? 2.264 5.981 -19.530 1.00 51.34 89 PRO A CA 1
ATOM 683 C C . PRO A 1 89 ? 2.704 5.004 -20.630 1.00 51.34 89 PRO A C 1
ATOM 685 O O . PRO A 1 89 ? 3.751 4.358 -20.569 1.00 51.34 89 PRO A O 1
ATOM 688 N N . ARG A 1 90 ? 1.849 4.929 -21.655 1.00 54.62 90 ARG A N 1
ATOM 689 C CA . ARG A 1 90 ? 1.773 3.934 -22.743 1.00 54.62 90 ARG A CA 1
ATOM 690 C C . ARG A 1 90 ? 3.045 3.702 -23.576 1.00 54.62 90 ARG A C 1
ATOM 692 O O . ARG A 1 90 ? 3.035 2.865 -24.468 1.00 54.62 90 ARG A O 1
ATOM 699 N N . HIS A 1 91 ? 4.130 4.427 -23.325 1.00 50.62 91 HIS A N 1
ATOM 700 C CA . HIS A 1 91 ? 5.386 4.293 -24.068 1.00 50.62 91 HIS A CA 1
ATOM 701 C C . HIS A 1 91 ? 6.325 3.214 -23.503 1.00 50.62 91 HIS A C 1
ATOM 703 O O . HIS A 1 91 ? 7.270 2.825 -24.183 1.00 50.62 91 HIS A O 1
ATOM 709 N N . LEU A 1 92 ? 6.056 2.684 -22.303 1.00 51.91 92 LEU A N 1
ATOM 710 C CA . LEU A 1 92 ? 6.876 1.631 -21.685 1.00 51.91 92 LEU A CA 1
ATOM 711 C C . LEU A 1 92 ? 6.573 0.219 -22.217 1.00 51.91 92 LEU A C 1
ATOM 713 O O . LEU A 1 92 ? 7.442 -0.645 -22.162 1.00 51.91 92 LEU A O 1
ATOM 717 N N . SER A 1 93 ? 5.398 -0.008 -22.816 1.00 52.25 93 SER A N 1
ATOM 718 C CA . SER A 1 93 ? 5.061 -1.277 -23.486 1.00 52.25 93 SER A CA 1
ATOM 719 C C . SER A 1 93 ? 5.974 -1.574 -24.681 1.00 52.25 93 SER A C 1
ATOM 721 O O . SER A 1 93 ? 6.153 -2.730 -25.044 1.00 52.25 93 SER A O 1
ATOM 723 N N . ALA A 1 94 ? 6.538 -0.528 -25.294 1.00 47.34 94 ALA A N 1
ATOM 724 C CA . ALA A 1 94 ? 7.354 -0.623 -26.500 1.00 47.34 94 ALA A CA 1
ATOM 725 C C . ALA A 1 94 ? 8.862 -0.749 -26.224 1.00 47.34 94 ALA A C 1
ATOM 727 O O . ALA A 1 94 ? 9.607 -1.053 -27.144 1.00 47.34 94 ALA A O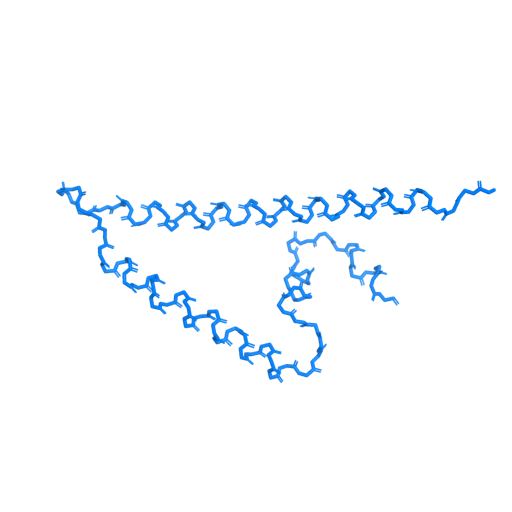 1
ATOM 728 N N . ALA A 1 95 ? 9.320 -0.511 -24.988 1.00 45.91 95 ALA A N 1
ATOM 729 C CA . ALA A 1 95 ? 10.746 -0.542 -24.635 1.00 45.91 95 ALA A CA 1
ATOM 730 C C . ALA A 1 95 ? 11.207 -1.878 -24.015 1.00 45.91 95 ALA A C 1
ATOM 732 O O . ALA A 1 95 ? 12.391 -2.049 -23.737 1.00 45.91 95 ALA A O 1
ATOM 733 N N . LEU A 1 96 ? 10.268 -2.795 -23.759 1.00 46.94 96 LEU A N 1
ATOM 734 C CA . LEU A 1 96 ? 10.492 -4.125 -23.171 1.00 46.94 96 LEU A CA 1
ATOM 735 C C . LEU A 1 96 ? 10.246 -5.277 -24.171 1.00 46.94 96 LEU A C 1
ATOM 737 O O . LEU A 1 96 ? 10.279 -6.442 -23.770 1.00 46.94 96 LEU A O 1
ATOM 741 N N . LEU A 1 97 ? 9.988 -4.944 -25.442 1.00 43.00 97 LEU A N 1
ATOM 742 C CA . LEU A 1 97 ? 10.052 -5.833 -26.610 1.00 43.00 97 LEU A CA 1
ATOM 743 C C . LEU A 1 97 ? 11.391 -5.609 -27.318 1.00 43.00 97 LEU A C 1
ATOM 745 O O . LEU A 1 97 ? 11.969 -6.616 -27.775 1.00 43.00 97 LEU A O 1
#

pLDDT: mean 73.54, std 13.84, range [43.0, 92.88]

Foldseek 3Di:
DDPDPVVVVVVVVLVVVVVVVVVVVVVVVVVVLVCQQQVDDPVRHGDVVSVVCCVPVVVVVVVVQQVVQVVPPPPQHPVNVVCVPPVHPPPVVVVVD

Radius of gyration: 19.29 Å; chains: 1; bounding box: 48×30×53 Å

Secondary structure (DSSP, 8-state):
---SHHHHHHHHHHHHHHHHHHHHHHHHHHHHHHHHHH---TTS---HHHHHHHHHHHHHHHHHHHHHHHH-TTS--HHHHHHHSTTS-TTGGGS--

Sequence (97 aa):
MNSPKKSQTLLDTHLRQIGVGLALLGMLVGFLVGFGTLSGDQQGRVNLLFLLLILAFLPVMTLVLSLVFLLRRNGRGLAGWLLELPLWPRHLSAALL